Protein AF-A0A960JKB1-F1 (afdb_monomer)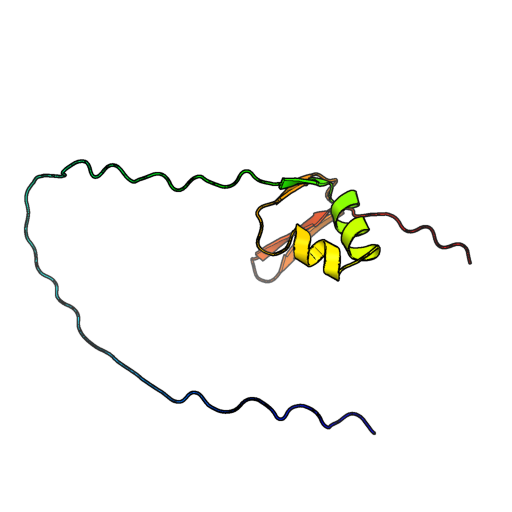

Nearest PDB structures (foldseek):
  8jbi-assembly1_A  TM=3.175E-01  e=1.300E+00  Salmonella enterica subsp. enterica serovar Typhimurium str. 14028S
  8jbi-assembly1_C-2  TM=3.406E-01  e=2.947E+00  Salmonella enterica subsp. enterica serovar Typhimurium str. 14028S

pLDDT: mean 74.9, std 25.52, range [31.89, 98.56]

Foldseek 3Di:
DPDPDDPDDDDDDDDDDDDDDDDDDDDDDDDPDPPPPPDDPDDDAAEDEQARLVVCCVVPVVVSCVVPPPGHHPYDAAWPDWDDDPNDIDTDGDYHDDDDDD

Sequence (102 aa):
MKNLLLVLSLLLFVGLACEVPKDEGTKTSETTKSESMESVPEEKPIAITATSLTKAYEENEIAADEKYKGKTLEVSGSVSNIAETLGNYTVQLKGHNIVLTV

Mean predicted aligned error: 16.8 Å

Structure (mmCIF, N/CA/C/O backbone):
data_AF-A0A960JKB1-F1
#
_entry.id   AF-A0A960JKB1-F1
#
loop_
_atom_site.group_PDB
_atom_site.id
_atom_site.type_symbol
_atom_site.label_atom_id
_atom_site.label_alt_id
_atom_site.label_comp_id
_atom_site.label_asym_id
_atom_site.label_entity_id
_atom_site.label_seq_id
_atom_site.pdbx_PDB_ins_code
_atom_site.Cartn_x
_atom_site.Cartn_y
_atom_site.Cartn_z
_atom_site.occupancy
_atom_site.B_iso_or_equiv
_atom_site.auth_seq_id
_atom_site.auth_comp_id
_atom_site.auth_asym_id
_atom_site.auth_atom_id
_atom_site.pdbx_PDB_model_num
ATOM 1 N N . MET A 1 1 ? 26.700 -7.874 22.081 1.00 53.38 1 MET A N 1
ATOM 2 C CA . MET A 1 1 ? 25.832 -8.111 23.257 1.00 53.38 1 MET A CA 1
ATOM 3 C C . MET A 1 1 ? 25.549 -6.775 23.931 1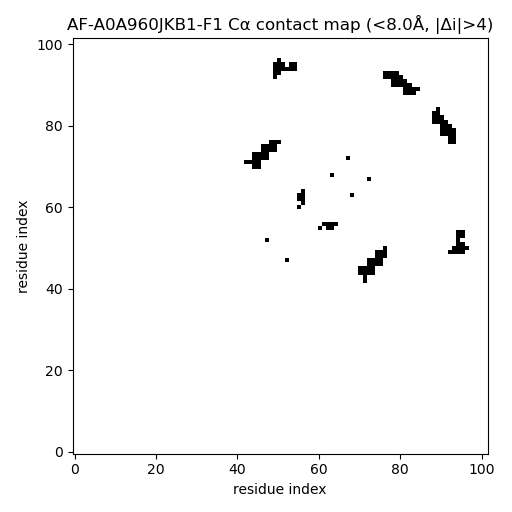.00 53.38 1 MET A C 1
ATOM 5 O O . MET A 1 1 ? 26.413 -6.343 24.673 1.00 53.38 1 MET A O 1
ATOM 9 N N . LYS A 1 2 ? 24.438 -6.089 23.628 1.00 52.25 2 LYS A N 1
ATOM 10 C CA . LYS A 1 2 ? 23.863 -4.987 24.440 1.00 52.25 2 LYS A CA 1
ATOM 11 C C . LYS A 1 2 ? 22.571 -4.490 23.766 1.00 52.25 2 LYS A C 1
ATOM 13 O O . LYS A 1 2 ? 22.552 -3.446 23.133 1.00 52.25 2 LYS A O 1
ATOM 18 N N . ASN A 1 3 ? 21.516 -5.298 23.855 1.00 48.81 3 ASN A N 1
ATOM 19 C CA . ASN A 1 3 ? 20.128 -4.927 23.532 1.00 48.81 3 ASN A CA 1
ATOM 20 C C . ASN A 1 3 ? 19.163 -6.079 23.883 1.00 48.81 3 ASN A C 1
ATOM 22 O O . ASN A 1 3 ? 18.223 -6.375 23.160 1.00 48.81 3 ASN A O 1
ATOM 26 N N . LEU A 1 4 ? 19.414 -6.736 25.024 1.00 50.19 4 LEU A N 1
ATOM 27 C CA . LEU A 1 4 ? 18.629 -7.865 25.547 1.00 50.19 4 LEU A CA 1
ATOM 28 C C . LEU A 1 4 ? 17.763 -7.469 26.759 1.00 50.19 4 LEU A C 1
ATOM 30 O O . LEU A 1 4 ? 17.526 -8.275 27.644 1.00 50.19 4 LEU A O 1
ATOM 34 N N . LEU A 1 5 ? 17.306 -6.223 26.869 1.00 46.22 5 LEU A N 1
ATOM 35 C CA . LEU A 1 5 ? 16.512 -5.836 28.036 1.00 46.22 5 LEU A CA 1
ATOM 36 C C . LEU A 1 5 ? 15.531 -4.718 27.697 1.00 46.22 5 LEU A C 1
ATOM 38 O O . LEU A 1 5 ? 15.886 -3.551 27.797 1.00 46.22 5 LEU A O 1
ATOM 42 N N . LEU A 1 6 ? 14.322 -5.093 27.271 1.00 40.62 6 LEU A N 1
ATOM 43 C CA . LEU A 1 6 ? 13.081 -4.323 27.454 1.00 40.62 6 LEU A CA 1
ATOM 44 C C . LEU A 1 6 ? 11.877 -5.149 26.960 1.00 40.62 6 LEU A C 1
ATOM 46 O O . LEU A 1 6 ? 11.165 -4.778 26.037 1.00 40.62 6 LEU A O 1
ATOM 50 N N . VAL A 1 7 ? 11.658 -6.310 27.581 1.00 46.69 7 VAL A N 1
ATOM 51 C CA . VAL A 1 7 ? 10.362 -7.007 27.531 1.00 46.69 7 VAL A CA 1
ATOM 52 C C . VAL A 1 7 ? 9.967 -7.301 28.974 1.00 46.69 7 VAL A C 1
ATOM 54 O O . VAL A 1 7 ? 10.110 -8.413 29.468 1.00 46.69 7 VAL A O 1
ATOM 57 N N . LEU A 1 8 ? 9.586 -6.250 29.702 1.00 44.59 8 LEU A N 1
ATOM 58 C CA . LEU A 1 8 ? 9.016 -6.369 31.043 1.00 44.59 8 LEU A CA 1
ATOM 59 C C . LEU A 1 8 ? 8.064 -5.200 31.318 1.00 44.59 8 LEU A C 1
ATOM 61 O O . LEU A 1 8 ? 8.404 -4.244 32.003 1.00 44.59 8 LEU A O 1
ATOM 65 N N . SER A 1 9 ? 6.884 -5.275 30.714 1.00 44.31 9 SER A N 1
ATOM 66 C CA . SER A 1 9 ? 5.634 -4.636 31.142 1.00 44.31 9 SER A CA 1
ATOM 67 C C . SER A 1 9 ? 4.591 -5.133 30.140 1.00 44.31 9 SER A C 1
ATOM 69 O O . SER A 1 9 ? 4.662 -4.799 28.966 1.00 44.31 9 SER A O 1
ATOM 71 N N . LEU A 1 10 ? 3.748 -6.101 30.473 1.00 39.16 10 LEU A N 1
ATOM 72 C CA . LEU A 1 10 ? 2.486 -5.795 31.124 1.00 39.16 10 LEU A CA 1
ATOM 73 C C . LEU A 1 10 ? 1.931 -7.079 31.759 1.00 39.16 10 LEU A C 1
ATOM 75 O O . LEU A 1 10 ? 1.800 -8.114 31.108 1.00 39.16 10 LEU A O 1
ATOM 79 N N . LEU A 1 11 ? 1.671 -6.987 33.059 1.00 43.19 11 LEU A N 1
ATOM 80 C CA . LEU A 1 11 ? 1.101 -8.015 33.918 1.00 43.19 11 LEU A CA 1
ATOM 81 C C . LEU A 1 11 ? -0.322 -8.429 33.500 1.00 43.19 11 LEU A C 1
ATOM 83 O O . LEU A 1 11 ? -1.117 -7.597 33.080 1.00 43.19 11 LEU A O 1
ATOM 87 N N . LEU A 1 12 ? -0.616 -9.706 33.773 1.00 39.28 12 LEU A N 1
ATOM 88 C CA . LEU A 1 12 ? -1.853 -10.242 34.358 1.00 39.28 12 LEU A CA 1
ATOM 89 C C . LEU A 1 12 ? -3.181 -9.554 33.989 1.00 39.28 12 LEU A C 1
ATOM 91 O O . LEU A 1 12 ? -3.564 -8.562 34.601 1.00 39.28 12 LEU A O 1
ATOM 95 N N . PHE A 1 13 ? -4.001 -10.264 33.215 1.00 51.94 13 PHE A N 1
ATOM 96 C CA . PHE A 1 13 ? -5.394 -10.471 33.612 1.00 51.94 13 PHE A CA 1
ATOM 97 C C . PHE A 1 13 ? -5.684 -11.970 33.660 1.00 51.94 13 PHE A C 1
ATOM 99 O O . PHE A 1 13 ? -5.661 -12.681 32.658 1.00 51.94 13 PHE A O 1
ATOM 106 N N . VAL A 1 14 ? -5.875 -12.440 34.889 1.00 45.22 14 VAL A N 1
ATOM 107 C CA . VAL A 1 14 ? -6.307 -13.784 35.254 1.00 45.22 14 VAL A CA 1
ATOM 108 C C . VAL A 1 14 ? -7.826 -13.853 35.113 1.00 45.22 14 VAL A C 1
ATOM 110 O O . VAL A 1 14 ? -8.524 -13.048 35.715 1.00 45.22 14 VAL A O 1
ATOM 113 N N . GLY A 1 15 ? -8.283 -14.852 34.357 1.00 38.84 15 GLY A N 1
ATOM 114 C CA . GLY A 1 15 ? -9.421 -15.719 34.671 1.00 38.84 15 GLY A CA 1
ATOM 115 C C . GLY A 1 15 ? -10.832 -15.127 34.707 1.00 38.84 15 GLY A C 1
ATOM 116 O O . GLY A 1 15 ? -11.183 -14.405 35.629 1.00 38.84 15 GLY A O 1
ATOM 117 N N . LEU A 1 16 ? -11.705 -15.650 33.842 1.00 48.03 16 LEU A N 1
ATOM 118 C CA . LEU A 1 16 ? -12.863 -16.400 34.334 1.00 48.03 16 LEU A CA 1
ATOM 119 C C . LEU A 1 16 ? -13.394 -17.340 33.245 1.00 48.03 16 LEU A C 1
ATOM 121 O O . LEU A 1 16 ? -13.810 -16.910 32.174 1.00 48.03 16 LEU A O 1
ATOM 125 N N . ALA A 1 17 ? -13.359 -18.634 33.551 1.00 45.56 17 ALA A N 1
ATOM 126 C CA . ALA A 1 17 ? -14.136 -19.653 32.873 1.00 45.56 17 ALA A CA 1
ATOM 127 C C . ALA A 1 17 ? -15.615 -19.489 33.245 1.00 45.56 17 ALA A C 1
ATOM 129 O O . ALA A 1 17 ? -15.936 -19.275 34.414 1.00 45.56 17 ALA A O 1
ATOM 130 N N . CYS A 1 18 ? -16.506 -19.651 32.271 1.00 38.09 18 CYS A N 1
ATOM 131 C CA . CYS A 1 18 ? -17.867 -20.093 32.535 1.00 38.09 18 CYS A CA 1
ATOM 132 C C . CYS A 1 18 ? -18.289 -21.022 31.396 1.00 38.09 18 CYS A C 1
ATOM 134 O O . CYS A 1 18 ? -18.195 -20.676 30.219 1.00 38.09 18 CYS A O 1
ATOM 136 N N . GLU A 1 19 ? -18.686 -22.225 31.779 1.00 38.91 19 GLU A N 1
ATOM 137 C CA . GLU A 1 19 ? -19.084 -23.348 30.941 1.00 38.91 19 GLU A CA 1
ATOM 138 C C . GLU A 1 19 ? -20.542 -23.705 31.308 1.00 38.91 19 GLU A C 1
ATOM 140 O O . GLU A 1 19 ? -20.909 -23.576 32.477 1.00 38.91 19 GLU A O 1
ATOM 145 N N . VAL A 1 20 ? -21.300 -24.246 30.329 1.00 42.72 20 VAL A N 1
ATOM 146 C CA . VAL A 1 20 ? -22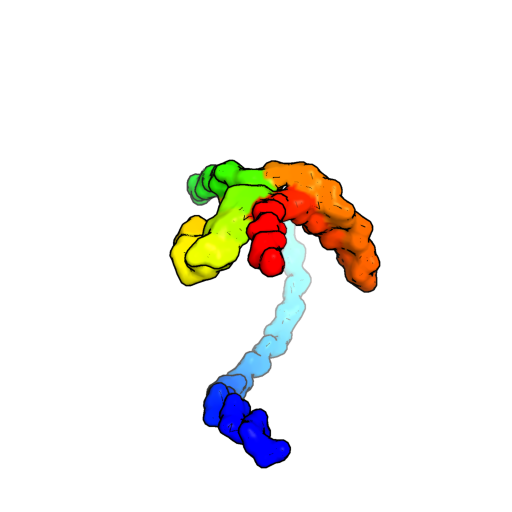.587 -25.008 30.432 1.00 42.72 20 VAL A CA 1
ATOM 147 C C . VAL A 1 20 ? -23.909 -24.180 30.459 1.00 42.72 20 VAL A C 1
ATOM 149 O O . VAL A 1 20 ? -23.890 -23.107 31.057 1.00 42.72 20 VAL A O 1
ATOM 152 N N . PRO A 1 21 ? -25.091 -24.629 29.917 1.00 44.19 21 PRO A N 1
ATOM 153 C CA . PRO A 1 21 ? -25.469 -25.826 29.119 1.00 44.19 21 PRO A CA 1
ATOM 154 C C . PRO A 1 21 ? -26.247 -25.582 27.789 1.00 44.19 21 PRO A C 1
ATOM 156 O O . PRO A 1 21 ? -26.719 -24.491 27.485 1.00 44.19 21 PRO A O 1
ATOM 159 N N . LYS A 1 22 ? -26.440 -26.693 27.051 1.00 37.53 22 LYS A N 1
ATOM 160 C CA . LYS A 1 22 ? -27.504 -26.960 26.058 1.00 37.53 22 LYS A CA 1
ATOM 161 C C . LYS A 1 22 ? -28.917 -26.814 26.654 1.00 37.53 22 LYS A C 1
ATOM 163 O O . LYS A 1 22 ? -29.152 -27.340 27.737 1.00 37.53 22 LYS A O 1
ATOM 168 N N . ASP A 1 23 ? -29.863 -26.301 25.867 1.00 34.78 23 ASP A N 1
ATOM 169 C CA . ASP A 1 23 ? -31.287 -26.653 25.968 1.00 34.78 23 ASP A CA 1
ATOM 170 C C . ASP A 1 23 ? -31.884 -26.749 24.551 1.00 34.78 23 ASP A C 1
ATOM 172 O O . ASP A 1 23 ? -31.797 -25.808 23.760 1.00 34.78 23 ASP A O 1
ATOM 176 N N . GLU A 1 24 ? -32.412 -27.927 24.210 1.00 44.06 24 GLU A N 1
ATOM 177 C CA . GLU A 1 24 ? -33.265 -28.150 23.043 1.00 44.06 24 GLU A CA 1
ATOM 178 C C . GLU A 1 24 ? -34.722 -28.033 23.499 1.00 44.06 24 GLU A C 1
ATOM 180 O O . GLU A 1 24 ? -35.171 -28.793 24.355 1.00 44.06 24 GLU A O 1
ATOM 185 N N . GLY A 1 25 ? -35.475 -27.110 22.897 1.00 35.34 25 GLY A N 1
ATOM 186 C CA . GLY A 1 25 ? -36.863 -26.843 23.260 1.00 35.34 25 GLY A CA 1
ATOM 187 C C . GLY A 1 25 ? -37.678 -26.305 22.088 1.00 35.34 25 GLY A C 1
ATOM 188 O O . G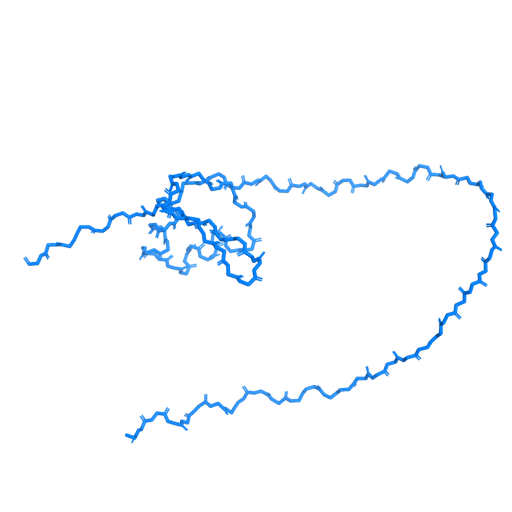LY A 1 25 ? -37.798 -25.104 21.881 1.00 35.34 25 GLY A O 1
ATOM 189 N N . THR A 1 26 ? -38.256 -27.228 21.326 1.00 33.19 26 THR A N 1
ATOM 190 C CA . THR A 1 26 ? -39.322 -27.053 20.329 1.00 33.19 26 THR A CA 1
ATOM 191 C C . THR A 1 26 ? -40.445 -26.100 20.772 1.00 33.19 26 THR A C 1
ATOM 193 O O . THR A 1 26 ? -41.078 -26.368 21.793 1.00 33.19 26 THR A O 1
ATOM 196 N N . LYS A 1 27 ? -40.821 -25.111 19.938 1.00 36.56 27 LYS A N 1
ATOM 197 C CA . LYS A 1 27 ? -42.234 -24.855 19.560 1.00 36.56 27 LYS A CA 1
ATOM 198 C C . LYS A 1 27 ? -42.436 -23.794 18.464 1.00 36.56 27 LYS A C 1
ATOM 200 O O . LYS A 1 27 ? -41.967 -22.668 18.538 1.00 36.56 27 LYS A O 1
ATOM 205 N N . THR A 1 28 ? -43.222 -24.232 17.489 1.00 31.89 28 THR A N 1
ATOM 206 C CA . THR A 1 28 ? -43.949 -23.567 16.404 1.00 31.89 28 THR A CA 1
ATOM 207 C C . THR A 1 28 ? -44.701 -22.270 16.750 1.00 31.89 28 THR A C 1
ATOM 209 O O . THR A 1 28 ? -45.241 -22.129 17.844 1.00 31.89 28 THR A O 1
ATOM 212 N N . SER A 1 29 ? -44.871 -21.469 15.687 1.00 35.00 29 SER A N 1
ATOM 213 C CA . SER A 1 29 ? -45.937 -20.498 15.364 1.00 35.00 29 SER A CA 1
ATOM 214 C C . SER A 1 29 ? -45.701 -19.006 15.615 1.00 35.00 29 SER A C 1
ATOM 216 O O . SER A 1 29 ? -45.819 -18.503 16.723 1.00 35.00 29 SER A O 1
ATOM 218 N N . GLU A 1 30 ? -45.513 -18.327 14.478 1.00 42.66 30 GLU A N 1
ATOM 219 C CA . GLU A 1 30 ? -46.261 -17.141 14.039 1.00 42.66 30 GLU A CA 1
ATOM 220 C C . GLU A 1 30 ? -46.186 -15.869 14.890 1.00 42.66 30 GLU A C 1
ATOM 222 O O . GLU A 1 30 ? -46.916 -15.676 15.856 1.00 42.66 30 GLU A O 1
ATOM 227 N N . THR A 1 31 ? -45.408 -14.906 14.394 1.00 35.34 31 THR A N 1
ATOM 228 C CA . THR A 1 31 ? -45.882 -13.601 13.884 1.00 35.34 31 THR A CA 1
ATOM 229 C C . THR A 1 31 ? -44.647 -12.717 13.776 1.00 35.34 31 THR A C 1
ATOM 231 O O . THR A 1 31 ? -44.246 -12.057 14.733 1.00 35.34 31 THR A O 1
ATOM 234 N N . THR A 1 32 ? -43.996 -12.732 12.611 1.00 32.91 32 THR A N 1
ATOM 235 C CA . THR A 1 32 ? -42.839 -11.871 12.350 1.00 32.91 32 THR A CA 1
ATOM 236 C C . THR A 1 32 ? -43.337 -10.451 12.127 1.00 32.91 32 THR A C 1
ATOM 238 O O . THR A 1 32 ? -43.625 -10.012 11.016 1.00 32.91 32 THR A O 1
ATOM 241 N N . LYS A 1 33 ? -43.473 -9.742 13.246 1.00 46.12 33 LYS A N 1
ATOM 242 C CA . LYS A 1 33 ? -43.465 -8.290 13.328 1.00 46.12 33 LYS A CA 1
ATOM 243 C C . LYS A 1 33 ? -42.235 -7.811 12.556 1.00 46.12 33 LYS A C 1
ATOM 245 O O . LYS A 1 33 ? -41.111 -8.127 12.925 1.00 46.12 33 LYS A O 1
ATOM 250 N N . SER A 1 34 ? -42.486 -7.124 11.446 1.00 50.19 34 SER A N 1
ATOM 251 C CA . SER A 1 34 ? -41.480 -6.461 10.622 1.00 50.19 34 SER A CA 1
ATOM 252 C C . SER A 1 34 ? -40.775 -5.403 11.467 1.00 50.19 34 SER A C 1
ATOM 254 O O . SER A 1 34 ? -41.211 -4.255 11.541 1.00 50.19 34 SER A O 1
ATOM 256 N N . GLU A 1 35 ? -39.712 -5.812 12.148 1.00 50.84 35 GLU A N 1
ATOM 257 C CA . GLU A 1 35 ? -38.744 -4.921 12.764 1.00 50.84 35 GLU A CA 1
ATOM 258 C C . GLU A 1 35 ? -37.949 -4.290 11.621 1.00 50.84 35 GLU A C 1
ATOM 260 O O . GLU A 1 35 ? -37.135 -4.928 10.956 1.00 50.84 35 GLU A O 1
ATOM 265 N N . SER A 1 36 ? -38.292 -3.039 11.326 1.00 52.25 36 SER A N 1
ATOM 266 C CA . SER A 1 36 ? -37.508 -2.159 10.473 1.00 52.25 36 SER A CA 1
ATOM 267 C C . SER A 1 36 ? -36.116 -2.053 11.089 1.00 52.25 36 SER A C 1
ATOM 269 O O . SER A 1 36 ? -35.928 -1.293 12.035 1.00 52.25 36 SER A O 1
ATOM 271 N N . MET A 1 37 ? -35.162 -2.834 10.575 1.00 51.72 37 MET A N 1
ATOM 272 C CA . MET A 1 37 ? -33.743 -2.617 10.831 1.00 51.72 37 MET A CA 1
ATOM 273 C C . MET A 1 37 ? -33.428 -1.182 10.425 1.00 51.72 37 MET A C 1
ATOM 275 O O . MET A 1 37 ? -33.458 -0.826 9.248 1.00 51.72 37 MET A O 1
ATOM 279 N N . GLU A 1 38 ? -33.179 -0.353 11.429 1.00 61.62 38 GLU A N 1
ATOM 280 C CA . GLU A 1 38 ? -32.570 0.953 11.277 1.00 61.62 38 GLU A CA 1
ATOM 281 C C . GLU A 1 38 ? -31.218 0.733 10.593 1.00 61.62 38 GLU A C 1
ATOM 283 O O . GLU A 1 38 ? -30.277 0.197 11.179 1.00 61.62 38 GLU A O 1
ATOM 288 N N . SER A 1 39 ? -31.164 1.031 9.294 1.00 62.53 39 SER A N 1
ATOM 289 C CA . SER A 1 39 ? -29.956 0.894 8.496 1.00 62.53 39 SER A CA 1
ATOM 290 C C . SER A 1 39 ? -28.930 1.883 9.034 1.00 62.53 39 SER A C 1
ATOM 292 O O . SER A 1 39 ? -29.050 3.090 8.800 1.00 62.53 39 SE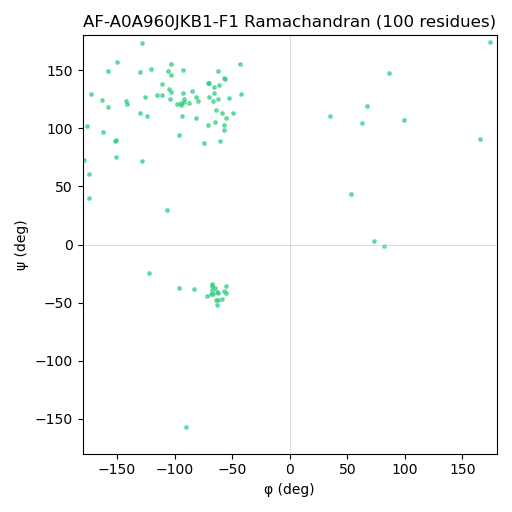R A O 1
ATOM 294 N N . VAL A 1 40 ? -27.932 1.380 9.760 1.00 69.12 40 VAL A N 1
ATOM 295 C CA . VAL A 1 40 ? -26.723 2.146 10.064 1.00 69.12 40 VAL A CA 1
ATOM 296 C C . VAL A 1 40 ? -26.183 2.664 8.727 1.00 69.12 40 VAL A C 1
ATOM 298 O O . VAL A 1 40 ? -26.031 1.862 7.803 1.00 69.12 40 VAL A O 1
ATOM 301 N N . PRO A 1 41 ? -25.941 3.978 8.572 1.00 70.62 41 PRO A N 1
ATOM 302 C CA . PRO A 1 41 ? -25.381 4.508 7.339 1.00 70.62 41 PRO A CA 1
ATOM 303 C C . PRO A 1 41 ? -24.033 3.834 7.077 1.00 70.62 41 PRO A C 1
ATOM 305 O O . PRO A 1 41 ? -23.088 4.032 7.838 1.00 70.62 41 PRO A O 1
ATOM 308 N N . GLU A 1 42 ? -23.942 3.025 6.022 1.00 75.00 42 GLU A N 1
ATOM 309 C CA . GLU A 1 42 ? -22.655 2.504 5.572 1.00 75.00 42 GLU A CA 1
ATOM 310 C C . GLU A 1 42 ? -21.800 3.687 5.105 1.00 75.00 42 GLU A C 1
ATOM 312 O O . GLU A 1 42 ? -22.157 4.415 4.170 1.00 75.00 42 GLU A O 1
ATOM 317 N N . GLU A 1 43 ? -20.685 3.925 5.798 1.00 81.75 43 GLU A N 1
ATOM 318 C CA . GLU A 1 43 ? -19.722 4.946 5.405 1.00 81.75 43 GLU A CA 1
ATOM 319 C C . GLU A 1 43 ? -19.161 4.586 4.025 1.00 81.75 43 GLU A C 1
ATOM 321 O O . GLU A 1 43 ? -18.678 3.474 3.796 1.00 81.75 43 GLU A O 1
ATOM 326 N N . LYS A 1 44 ? -19.259 5.525 3.077 1.00 92.12 44 LYS A N 1
ATOM 327 C CA . LYS A 1 44 ? -18.800 5.293 1.706 1.00 92.12 44 LYS A CA 1
ATOM 328 C C . LYS A 1 44 ? -17.292 5.004 1.695 1.00 92.12 44 LYS A C 1
ATOM 330 O O . LYS A 1 44 ? -16.549 5.742 2.347 1.00 92.12 44 LYS A O 1
ATOM 335 N N . PRO A 1 45 ? -16.822 4.017 0.908 1.00 95.56 45 PRO A N 1
ATOM 336 C CA . PRO A 1 45 ? -15.398 3.755 0.757 1.00 95.56 45 PRO A CA 1
ATOM 337 C C . PRO A 1 45 ? -14.628 4.988 0.277 1.00 95.56 45 PRO A C 1
ATOM 339 O O . PRO A 1 45 ? -15.091 5.743 -0.583 1.00 95.56 45 PRO A O 1
ATOM 342 N N . ILE A 1 46 ? -13.416 5.168 0.797 1.00 97.38 46 ILE A N 1
ATOM 343 C CA . ILE A 1 46 ? -12.496 6.197 0.312 1.00 97.38 46 ILE A CA 1
ATOM 344 C C . ILE A 1 46 ? -11.801 5.655 -0.937 1.00 97.38 46 ILE A C 1
ATOM 346 O O . ILE A 1 46 ? -10.952 4.766 -0.845 1.00 97.38 46 ILE A O 1
ATOM 350 N N . ALA A 1 47 ? -12.137 6.199 -2.104 1.00 98.06 47 ALA A N 1
ATOM 351 C CA . ALA A 1 47 ? -11.459 5.859 -3.351 1.00 98.06 47 ALA A CA 1
ATOM 352 C C . ALA A 1 47 ? -10.024 6.413 -3.371 1.00 98.06 47 ALA A C 1
ATOM 354 O O . ALA A 1 47 ? -9.799 7.610 -3.161 1.00 98.06 47 ALA A O 1
ATOM 355 N N . ILE A 1 48 ? -9.042 5.549 -3.635 1.00 98.44 48 ILE A N 1
ATOM 356 C CA . ILE A 1 48 ? -7.621 5.912 -3.704 1.00 98.44 48 ILE A CA 1
ATOM 357 C C . ILE A 1 48 ? -6.868 4.998 -4.680 1.00 98.44 48 ILE A C 1
ATOM 359 O O . ILE A 1 48 ? -7.288 3.881 -4.970 1.00 98.44 48 ILE A O 1
ATOM 363 N N . THR A 1 49 ? -5.737 5.459 -5.215 1.00 98.44 49 THR A N 1
ATOM 364 C CA . THR A 1 49 ? -4.841 4.594 -6.001 1.00 98.44 49 THR A CA 1
ATOM 365 C C . THR A 1 49 ? -3.770 3.971 -5.107 1.00 98.44 49 THR A C 1
ATOM 367 O O . THR A 1 49 ? -3.329 4.598 -4.142 1.00 98.44 49 THR A O 1
ATOM 370 N N . ALA A 1 50 ? -3.288 2.776 -5.451 1.00 98.25 50 ALA A N 1
ATOM 371 C CA . ALA A 1 50 ? -2.180 2.124 -4.751 1.00 98.25 50 ALA A CA 1
ATOM 372 C C . ALA A 1 50 ? -0.936 3.029 -4.696 1.00 98.25 50 ALA A C 1
ATOM 374 O O . ALA A 1 50 ? -0.335 3.181 -3.639 1.00 98.25 50 ALA A O 1
ATOM 375 N N . THR A 1 51 ? -0.612 3.713 -5.799 1.00 97.81 51 THR A N 1
ATOM 376 C CA . THR A 1 51 ? 0.483 4.691 -5.876 1.00 97.81 51 THR A CA 1
ATOM 377 C C . THR A 1 51 ? 0.308 5.847 -4.889 1.00 97.81 51 THR A C 1
ATOM 379 O O . THR A 1 51 ? 1.257 6.197 -4.191 1.00 97.81 51 THR A O 1
ATOM 382 N N . SER A 1 52 ? -0.886 6.444 -4.804 1.00 98.06 52 SER A N 1
ATOM 383 C CA . SER A 1 52 ? -1.160 7.535 -3.857 1.00 98.06 52 SER A CA 1
ATOM 384 C C . SE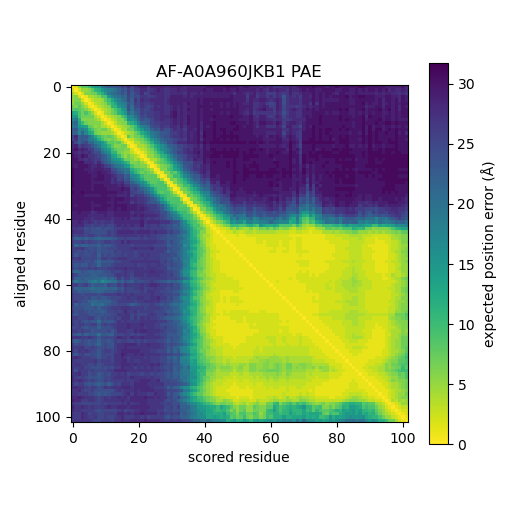R A 1 52 ? -1.132 7.058 -2.408 1.00 98.06 52 SER A C 1
ATOM 386 O O . SER A 1 52 ? -0.622 7.775 -1.550 1.00 98.06 52 SER A O 1
ATOM 388 N N . LEU A 1 53 ? -1.657 5.859 -2.137 1.00 98.25 53 LEU A N 1
ATOM 389 C CA . LEU A 1 53 ? -1.664 5.274 -0.801 1.00 98.25 53 LEU A CA 1
ATOM 390 C C . LEU A 1 53 ? -0.235 5.023 -0.309 1.00 98.25 53 LEU A C 1
ATOM 392 O O . LEU A 1 53 ? 0.136 5.519 0.750 1.00 98.25 53 LEU A O 1
ATOM 396 N N . THR A 1 54 ? 0.597 4.342 -1.101 1.00 97.75 54 THR A N 1
ATOM 397 C CA . THR A 1 54 ? 1.993 4.079 -0.718 1.00 97.75 54 THR A CA 1
ATOM 398 C C . THR A 1 54 ? 2.810 5.362 -0.607 1.00 97.75 54 THR A C 1
ATOM 400 O O . THR A 1 54 ? 3.612 5.476 0.309 1.00 97.75 54 THR A O 1
ATOM 403 N N . LYS A 1 55 ? 2.574 6.351 -1.486 1.00 97.44 55 LYS A N 1
ATOM 404 C CA . LYS A 1 55 ? 3.249 7.654 -1.406 1.00 97.44 55 LYS A CA 1
ATOM 405 C C . LYS A 1 55 ? 2.901 8.390 -0.110 1.00 97.44 55 LYS A C 1
ATOM 407 O O . LYS A 1 55 ? 3.784 8.960 0.510 1.00 97.44 55 LYS A O 1
ATOM 412 N N . ALA A 1 56 ? 1.639 8.354 0.325 1.00 98.00 56 ALA A N 1
ATOM 413 C CA . ALA A 1 56 ? 1.238 8.979 1.585 1.00 98.00 56 ALA A CA 1
ATOM 414 C C . ALA A 1 56 ? 1.942 8.338 2.793 1.00 98.00 56 ALA A C 1
ATOM 416 O O . ALA A 1 56 ? 2.397 9.057 3.678 1.00 98.00 56 ALA A O 1
ATOM 417 N N . TYR A 1 57 ? 2.064 7.006 2.802 1.00 97.25 57 TYR A N 1
ATOM 418 C CA . TYR A 1 57 ? 2.796 6.276 3.841 1.00 97.25 57 TYR A CA 1
ATOM 419 C C . TYR A 1 57 ? 4.305 6.547 3.811 1.00 97.25 57 TYR A C 1
ATOM 421 O O . TYR A 1 57 ? 4.927 6.634 4.864 1.00 97.25 57 TYR A O 1
ATOM 429 N N . GLU A 1 58 ? 4.884 6.719 2.624 1.00 95.88 58 GLU A N 1
ATOM 430 C CA . GLU A 1 58 ? 6.289 7.098 2.463 1.00 95.88 58 GLU A CA 1
ATOM 431 C C . GLU A 1 58 ? 6.565 8.533 2.939 1.00 95.88 58 GLU A C 1
ATOM 433 O O . GLU A 1 58 ? 7.564 8.782 3.608 1.00 95.88 58 GLU A O 1
ATOM 438 N N . GLU A 1 59 ? 5.676 9.480 2.620 1.00 96.81 59 GLU A N 1
ATOM 439 C CA . GLU A 1 59 ? 5.832 10.890 2.995 1.00 96.81 59 GLU A CA 1
ATOM 440 C C . GLU A 1 59 ? 5.622 11.126 4.494 1.00 96.81 59 GLU A C 1
ATOM 442 O O . GLU A 1 59 ? 6.367 11.894 5.106 1.00 96.81 59 GLU A O 1
ATOM 447 N N . ASN A 1 60 ? 4.584 10.517 5.079 1.00 97.75 60 ASN A N 1
ATOM 448 C CA . ASN A 1 60 ? 4.276 10.627 6.502 1.00 97.75 60 ASN A CA 1
ATOM 449 C C . ASN A 1 60 ? 3.329 9.504 6.959 1.00 97.75 60 ASN A C 1
ATOM 451 O O . ASN A 1 60 ? 2.105 9.625 6.867 1.00 97.75 60 ASN A O 1
ATOM 455 N N . GLU A 1 61 ? 3.900 8.441 7.524 1.00 98.06 61 GLU A N 1
ATOM 456 C CA . GLU A 1 61 ? 3.154 7.294 8.055 1.00 98.06 61 GLU A CA 1
ATOM 457 C C . GLU A 1 61 ? 2.119 7.685 9.123 1.00 98.06 61 GLU A C 1
ATOM 459 O O . GLU A 1 61 ? 1.001 7.181 9.090 1.00 98.06 61 GLU A O 1
ATOM 464 N N . ILE A 1 62 ? 2.440 8.617 10.031 1.00 98.56 62 ILE A N 1
ATOM 465 C CA . ILE A 1 62 ? 1.534 9.022 11.122 1.00 98.56 62 ILE A CA 1
ATOM 466 C C . ILE A 1 62 ? 0.276 9.682 10.547 1.00 98.56 62 ILE A C 1
ATOM 468 O O . ILE A 1 62 ? -0.843 9.302 10.890 1.00 98.56 62 ILE A O 1
ATOM 472 N N . ALA A 1 63 ? 0.452 10.627 9.621 1.00 98.44 63 ALA A N 1
ATOM 473 C CA . ALA A 1 63 ? -0.668 11.300 8.966 1.00 98.44 63 ALA A CA 1
ATOM 474 C C . ALA A 1 63 ? -1.468 10.345 8.060 1.00 98.44 63 ALA A C 1
ATOM 476 O O . ALA A 1 63 ? -2.687 10.480 7.931 1.00 98.44 63 ALA A O 1
ATOM 477 N N . ALA A 1 64 ? -0.803 9.376 7.422 1.00 98.44 64 ALA A N 1
ATOM 478 C CA . ALA A 1 64 ? -1.473 8.350 6.631 1.00 98.44 64 ALA A CA 1
ATOM 479 C C . ALA A 1 64 ? -2.328 7.427 7.515 1.00 98.44 64 ALA A C 1
ATOM 481 O O . ALA A 1 64 ? -3.479 7.156 7.165 1.00 98.44 64 ALA A O 1
ATOM 482 N N . ASP A 1 65 ? -1.821 7.018 8.679 1.00 98.56 65 ASP A N 1
ATOM 483 C CA . ASP A 1 65 ? -2.562 6.210 9.648 1.00 98.56 65 ASP A CA 1
ATOM 484 C C . ASP A 1 65 ? -3.792 6.954 10.179 1.00 98.56 65 ASP A C 1
ATOM 486 O O . ASP A 1 65 ? -4.895 6.408 10.135 1.00 98.56 65 ASP A O 1
ATOM 490 N N . GLU A 1 66 ? -3.648 8.219 10.586 1.00 98.31 66 GLU A N 1
ATOM 491 C CA . GLU A 1 66 ? -4.786 9.067 10.982 1.00 98.31 66 GLU A CA 1
ATOM 492 C C . GLU A 1 66 ? -5.849 9.160 9.874 1.00 98.31 66 GLU A C 1
ATOM 494 O O . GLU A 1 66 ? -7.059 9.213 10.131 1.00 98.31 66 GLU A O 1
ATOM 499 N N . LYS A 1 67 ? -5.407 9.170 8.612 1.00 97.69 67 LYS A N 1
ATOM 500 C CA . LYS A 1 67 ? -6.296 9.342 7.467 1.00 97.69 67 LYS A CA 1
ATOM 501 C C . LYS A 1 67 ? -6.977 8.053 7.018 1.00 97.69 67 LYS A C 1
ATOM 503 O O . LYS A 1 67 ? -8.146 8.138 6.630 1.00 97.69 67 LYS A O 1
ATOM 508 N N . TYR A 1 68 ? -6.302 6.906 7.044 1.00 97.94 68 TYR A N 1
ATOM 509 C CA . TYR A 1 68 ? -6.757 5.692 6.351 1.00 97.94 68 TYR A CA 1
ATOM 510 C C . TYR A 1 68 ? -6.951 4.468 7.252 1.00 97.94 68 TYR A C 1
ATOM 512 O O . TYR A 1 68 ? -7.729 3.580 6.900 1.00 97.94 68 TYR A O 1
ATOM 520 N N . LYS A 1 69 ? -6.278 4.390 8.403 1.00 97.31 69 LYS A N 1
ATOM 521 C CA . LYS A 1 69 ? -6.333 3.203 9.262 1.00 97.31 69 LYS A CA 1
ATOM 522 C C . LYS A 1 69 ? -7.732 2.997 9.830 1.00 97.31 69 LYS A C 1
ATOM 524 O O . LYS A 1 69 ? -8.375 3.933 10.297 1.00 97.31 69 LYS A O 1
ATOM 529 N N . GLY A 1 70 ? -8.197 1.751 9.790 1.00 96.00 70 GLY A N 1
ATOM 530 C CA . GLY A 1 70 ? -9.528 1.374 10.269 1.00 96.00 70 GLY A CA 1
ATOM 531 C C . GLY A 1 70 ? -10.687 1.811 9.365 1.00 96.00 70 GLY A C 1
ATOM 532 O O . GLY A 1 70 ? -11.832 1.564 9.729 1.00 96.00 70 GLY A O 1
ATOM 533 N N . LYS A 1 71 ? -10.418 2.427 8.204 1.00 96.25 71 LYS A N 1
ATOM 534 C CA . LYS A 1 71 ? -11.443 2.843 7.234 1.00 96.25 71 LYS A CA 1
ATOM 535 C C . LYS A 1 71 ? -11.505 1.891 6.046 1.00 96.25 71 LYS A C 1
ATOM 537 O O . LYS A 1 71 ? -10.513 1.257 5.687 1.00 96.25 71 LYS A O 1
ATOM 542 N N . THR A 1 72 ? -12.659 1.848 5.388 1.00 96.50 72 THR A N 1
ATOM 543 C CA . THR A 1 72 ? -12.831 1.111 4.132 1.00 96.50 72 THR A CA 1
ATOM 544 C C . THR A 1 72 ? -12.277 1.927 2.970 1.00 96.50 72 THR A C 1
ATOM 546 O O . THR A 1 72 ? -12.703 3.059 2.729 1.00 96.50 72 THR A O 1
ATOM 549 N N . LEU A 1 73 ? -11.334 1.347 2.229 1.00 97.44 73 LEU A N 1
ATOM 550 C CA . LEU A 1 73 ? -10.739 1.961 1.045 1.00 97.44 73 LEU A CA 1
ATOM 551 C C . LEU A 1 73 ? -11.165 1.203 -0.213 1.00 97.44 73 LEU A C 1
ATOM 553 O O . LEU A 1 73 ? -11.122 -0.026 -0.248 1.00 97.44 73 LEU A O 1
ATOM 557 N N . GLU A 1 74 ? -11.494 1.936 -1.270 1.00 97.94 74 GLU A N 1
ATOM 558 C CA . GLU A 1 74 ? -11.590 1.395 -2.625 1.00 97.94 74 GLU A CA 1
ATOM 559 C C . GLU A 1 74 ? -10.255 1.667 -3.329 1.00 97.94 74 GLU A C 1
ATOM 561 O O . GLU A 1 74 ? -10.005 2.766 -3.831 1.00 97.94 74 GLU A O 1
ATOM 566 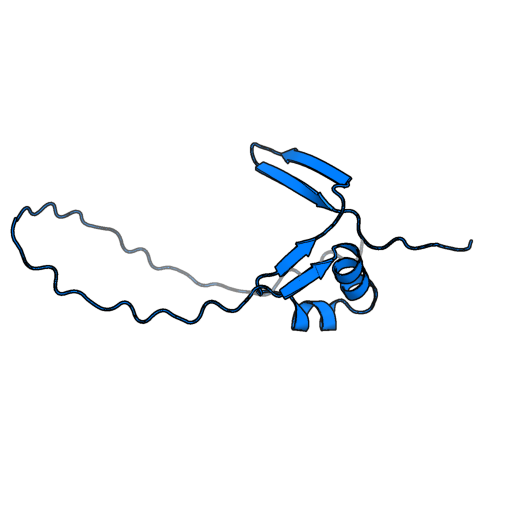N N . VAL A 1 75 ? -9.349 0.683 -3.294 1.00 98.12 75 VAL A N 1
ATOM 567 C CA . VAL A 1 75 ? -7.985 0.838 -3.817 1.00 98.12 75 VAL A CA 1
ATOM 568 C C . VAL A 1 75 ? -7.898 0.345 -5.258 1.00 98.12 75 VAL A C 1
ATOM 570 O O . VAL A 1 75 ? -8.099 -0.834 -5.540 1.00 98.12 75 VAL A O 1
ATOM 573 N N . SER A 1 76 ? -7.524 1.239 -6.169 1.00 98.38 76 SER A N 1
ATOM 574 C CA . SER A 1 76 ? -7.283 0.927 -7.583 1.00 98.38 76 SER A CA 1
ATOM 575 C C . SER A 1 76 ? -5.785 0.855 -7.901 1.00 98.38 76 SER A C 1
ATOM 577 O O . SER A 1 76 ? -4.974 1.595 -7.343 1.00 98.38 76 SER A O 1
ATOM 579 N N . GLY A 1 77 ? -5.378 -0.029 -8.812 1.00 97.38 77 GLY A N 1
ATOM 580 C CA . GLY A 1 77 ? -3.976 -0.139 -9.211 1.00 97.38 77 GLY A CA 1
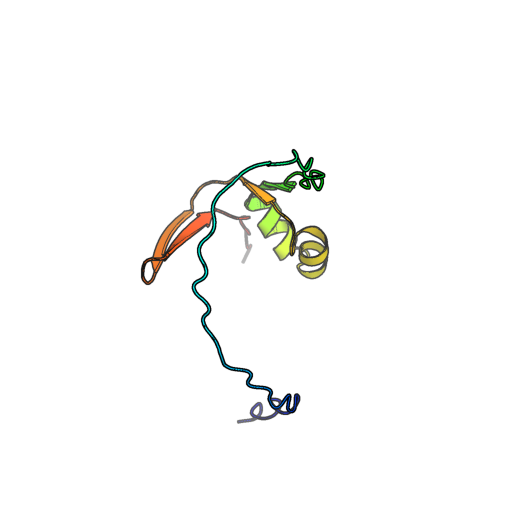ATOM 581 C C . GLY A 1 77 ? -3.697 -1.303 -10.153 1.00 97.38 77 GLY A C 1
ATOM 582 O O . GLY A 1 77 ? -4.565 -2.124 -10.437 1.00 97.38 77 GLY A O 1
ATOM 583 N N . SER A 1 78 ? -2.461 -1.376 -10.643 1.00 97.81 78 SER A N 1
ATOM 584 C CA . SER A 1 78 ? -1.987 -2.532 -11.410 1.00 97.81 78 SER A CA 1
ATOM 585 C C . SER A 1 78 ? -1.496 -3.623 -10.467 1.00 97.81 78 SER A C 1
ATOM 587 O O . SER A 1 78 ? -0.689 -3.342 -9.582 1.00 97.81 78 SER A O 1
ATOM 589 N N . VAL A 1 79 ? -1.917 -4.866 -10.686 1.00 98.06 79 VAL A N 1
ATOM 590 C CA . VAL A 1 79 ? -1.410 -6.021 -9.933 1.00 98.0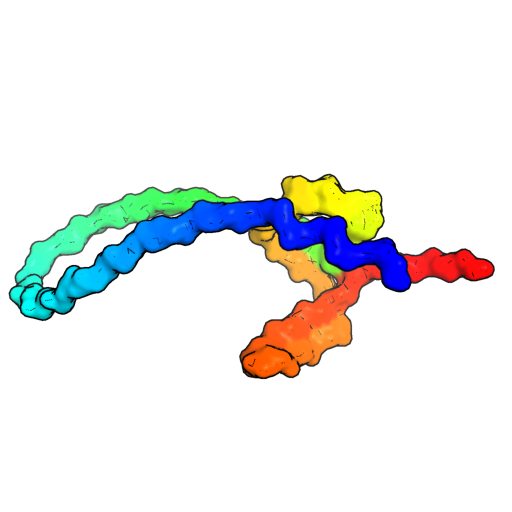6 79 VAL A CA 1
ATOM 591 C C . VAL A 1 79 ? 0.075 -6.233 -10.246 1.00 98.06 79 VAL A C 1
ATOM 593 O O . VAL A 1 79 ? 0.483 -6.236 -11.410 1.00 98.06 79 VAL A O 1
ATOM 596 N N . SER A 1 80 ? 0.896 -6.376 -9.206 1.00 97.25 80 SER A N 1
ATOM 597 C CA . SER A 1 80 ? 2.314 -6.738 -9.313 1.00 97.25 80 SER A CA 1
ATOM 598 C C . SER A 1 80 ? 2.531 -8.235 -9.115 1.00 97.25 80 SER A C 1
ATOM 600 O O . SER A 1 80 ? 3.366 -8.828 -9.795 1.00 97.25 80 SER A O 1
ATOM 602 N N . ASN A 1 81 ? 1.780 -8.849 -8.201 1.00 97.88 81 ASN A N 1
ATOM 603 C CA . ASN A 1 81 ? 1.907 -10.257 -7.868 1.00 97.88 81 ASN A CA 1
ATOM 604 C C . ASN A 1 81 ? 0.615 -10.781 -7.228 1.00 97.88 81 ASN A C 1
ATOM 606 O O . ASN A 1 81 ? -0.097 -10.043 -6.549 1.00 97.88 81 ASN A O 1
ATOM 610 N N . ILE A 1 82 ? 0.336 -12.063 -7.439 1.00 98.06 82 ILE A N 1
ATOM 611 C CA . ILE A 1 82 ? -0.675 -12.818 -6.701 1.00 98.06 82 ILE A CA 1
ATOM 612 C C . ILE A 1 82 ? 0.049 -14.036 -6.139 1.00 98.06 82 ILE A C 1
ATOM 614 O O . ILE A 1 82 ? 0.724 -14.742 -6.892 1.00 98.06 82 ILE A O 1
ATOM 618 N N . ALA A 1 83 ? -0.064 -14.257 -4.835 1.00 97.25 83 ALA A N 1
ATOM 619 C CA . ALA A 1 83 ? 0.592 -15.357 -4.141 1.00 97.25 83 ALA A CA 1
ATOM 620 C C . ALA A 1 83 ? -0.411 -16.121 -3.284 1.00 97.25 83 ALA A C 1
ATOM 622 O O . ALA A 1 83 ? -1.341 -15.532 -2.739 1.00 97.25 83 ALA A O 1
ATOM 623 N N . GLU A 1 84 ? -0.185 -17.422 -3.137 1.00 98.06 84 GLU A N 1
ATOM 624 C CA . GLU A 1 84 ? -0.892 -18.259 -2.176 1.00 98.06 84 GLU A CA 1
ATOM 625 C C . GLU A 1 84 ? 0.081 -18.685 -1.074 1.00 98.06 84 GLU A C 1
ATOM 627 O O . GLU A 1 84 ? 1.157 -19.216 -1.358 1.00 98.06 84 GLU A O 1
ATOM 632 N N . THR A 1 85 ? -0.308 -18.478 0.181 1.00 96.75 85 THR A N 1
ATOM 633 C CA . THR A 1 85 ? 0.447 -18.924 1.353 1.00 96.75 85 THR A CA 1
ATOM 634 C C . THR A 1 85 ? -0.493 -19.668 2.292 1.00 96.75 85 THR A C 1
ATOM 636 O O . THR A 1 85 ? -1.395 -19.074 2.883 1.00 96.75 85 THR A O 1
ATOM 639 N N . LEU A 1 86 ? -0.275 -20.980 2.442 1.00 96.81 86 LEU A N 1
ATOM 640 C CA . LEU A 1 86 ? -1.067 -21.855 3.320 1.00 96.81 86 LEU A CA 1
ATOM 641 C C . LEU A 1 86 ? -2.586 -21.763 3.051 1.00 96.81 86 LEU A C 1
ATOM 643 O O . LEU A 1 86 ? -3.374 -21.659 3.988 1.00 96.81 86 LEU A O 1
ATOM 647 N N . GLY A 1 87 ? -2.993 -21.746 1.777 1.00 96.81 87 GLY A N 1
ATOM 648 C CA . GLY A 1 87 ? -4.400 -21.634 1.373 1.00 96.81 87 GLY A CA 1
ATOM 649 C C . GLY A 1 87 ? -4.969 -20.211 1.355 1.00 96.81 87 GLY A C 1
ATOM 650 O O . GLY A 1 87 ? -6.131 -20.035 0.995 1.00 96.81 87 GLY A O 1
ATOM 651 N N . ASN A 1 88 ? -4.182 -19.192 1.718 1.00 97.00 88 ASN A N 1
ATOM 652 C CA . ASN A 1 88 ? -4.608 -17.792 1.679 1.00 97.00 88 ASN A CA 1
ATOM 653 C C . ASN A 1 88 ? -4.014 -17.082 0.468 1.00 97.00 88 ASN A C 1
ATOM 655 O O . ASN A 1 88 ? -2.803 -17.133 0.254 1.00 97.00 88 ASN A O 1
ATOM 659 N N . TYR A 1 89 ? -4.858 -16.375 -0.279 1.00 96.94 89 TYR A N 1
ATOM 660 C CA . TYR A 1 89 ? -4.434 -15.588 -1.430 1.00 96.94 89 TYR A CA 1
ATOM 661 C C . TYR A 1 89 ? -4.132 -14.145 -1.026 1.00 96.94 89 TYR A C 1
ATOM 663 O O . TYR A 1 89 ? -4.962 -13.471 -0.418 1.00 96.94 89 TYR A O 1
ATOM 671 N N . THR A 1 90 ? -2.967 -13.656 -1.438 1.00 97.19 90 THR A N 1
ATOM 672 C CA . THR A 1 90 ? -2.550 -12.260 -1.299 1.00 97.19 90 THR A CA 1
ATOM 673 C C . THR A 1 90 ? -2.393 -11.648 -2.684 1.00 97.19 90 THR A C 1
ATOM 675 O O . THR A 1 90 ? -1.673 -12.182 -3.528 1.00 97.19 90 THR A O 1
ATOM 678 N N . VAL A 1 91 ? -3.026 -10.495 -2.907 1.00 97.44 91 VAL A N 1
ATOM 679 C CA . VAL A 1 91 ? -2.840 -9.674 -4.110 1.00 97.44 91 VAL A CA 1
ATOM 680 C C . VAL A 1 91 ? -1.974 -8.475 -3.751 1.00 97.44 91 VAL A C 1
ATOM 682 O O . VAL A 1 91 ? -2.294 -7.718 -2.838 1.00 97.44 91 VAL A O 1
ATOM 685 N N . GLN A 1 92 ? -0.879 -8.291 -4.479 1.00 97.31 92 GLN A N 1
ATOM 686 C CA . GLN A 1 92 ? 0.015 -7.146 -4.342 1.00 97.31 92 GLN A CA 1
ATOM 687 C C . GLN A 1 92 ? -0.219 -6.185 -5.511 1.00 97.31 92 GLN A C 1
ATOM 689 O O . GLN A 1 92 ? -0.296 -6.608 -6.668 1.00 97.31 92 GLN A O 1
ATOM 694 N N . LEU A 1 93 ? -0.330 -4.889 -5.217 1.00 97.81 93 LEU A N 1
ATOM 695 C CA . LEU A 1 93 ? -0.479 -3.830 -6.218 1.00 97.81 93 LEU A CA 1
ATOM 696 C C . LEU A 1 93 ? 0.832 -3.051 -6.365 1.00 97.81 93 LEU A C 1
ATOM 698 O O . LEU A 1 93 ? 1.592 -2.898 -5.410 1.00 97.81 93 LEU A O 1
ATOM 702 N N . LYS A 1 94 ? 1.097 -2.532 -7.566 1.00 97.00 94 LYS A N 1
ATOM 703 C CA . LYS A 1 94 ? 2.220 -1.619 -7.810 1.00 97.00 94 LYS A CA 1
ATOM 704 C C . LYS A 1 94 ? 1.986 -0.298 -7.069 1.00 97.00 94 LYS A C 1
ATOM 706 O O . LYS A 1 94 ? 0.966 0.356 -7.281 1.00 97.00 94 LYS A O 1
ATOM 711 N N . GLY A 1 95 ? 2.945 0.073 -6.223 1.00 95.94 95 GLY A N 1
ATOM 712 C CA . GLY A 1 95 ? 2.950 1.321 -5.460 1.00 95.94 95 GLY A CA 1
ATOM 713 C C . GLY A 1 95 ? 3.628 2.487 -6.184 1.00 95.94 95 GLY A C 1
ATOM 714 O O . GLY A 1 95 ? 3.720 2.527 -7.412 1.00 95.94 95 GLY A O 1
ATOM 715 N N . HIS A 1 96 ? 4.076 3.463 -5.399 1.00 94.88 96 HIS A N 1
ATOM 716 C CA . HIS A 1 96 ? 4.880 4.597 -5.840 1.00 94.88 96 HIS A CA 1
ATOM 717 C C . HIS A 1 96 ? 6.294 4.154 -6.218 1.00 94.88 96 HIS A C 1
ATOM 719 O O . HIS A 1 96 ? 6.887 3.307 -5.556 1.00 94.88 96 HIS A O 1
ATOM 725 N N . ASN A 1 97 ? 6.816 4.712 -7.313 1.00 87.19 97 ASN A N 1
ATOM 726 C CA . ASN A 1 97 ? 8.184 4.464 -7.752 1.00 87.19 97 ASN A CA 1
ATOM 727 C C . ASN A 1 97 ? 9.094 5.528 -7.144 1.00 87.19 97 ASN A C 1
ATOM 729 O O . ASN A 1 97 ? 8.878 6.713 -7.391 1.00 87.19 97 ASN A O 1
ATOM 733 N N . ILE A 1 98 ? 10.140 5.103 -6.442 1.00 78.38 98 ILE A N 1
ATOM 734 C CA . ILE A 1 98 ? 11.183 5.994 -5.936 1.00 78.38 98 ILE A CA 1
ATOM 735 C C . ILE A 1 98 ? 12.357 5.940 -6.912 1.00 78.38 98 ILE A C 1
ATOM 737 O O . ILE A 1 98 ? 12.922 4.872 -7.154 1.00 78.38 98 ILE A O 1
ATOM 741 N N . VAL A 1 99 ? 12.728 7.086 -7.483 1.00 75.06 99 VAL A N 1
ATOM 742 C CA . VAL A 1 99 ? 13.964 7.218 -8.264 1.00 75.06 99 VAL A CA 1
ATOM 743 C C . VAL A 1 99 ? 15.050 7.717 -7.324 1.00 75.06 99 VAL A C 1
ATOM 745 O O . VAL A 1 99 ? 15.003 8.857 -6.868 1.00 75.06 99 VAL A O 1
ATOM 748 N N . LEU A 1 100 ? 16.021 6.856 -7.030 1.00 76.25 100 LEU A N 1
ATOM 749 C CA . LEU A 1 100 ? 17.219 7.235 -6.289 1.00 76.25 100 LEU A CA 1
ATOM 750 C C . LEU A 1 100 ? 18.301 7.652 -7.284 1.00 76.25 100 LEU A C 1
ATOM 752 O O . LEU A 1 100 ? 18.682 6.870 -8.155 1.00 76.25 100 LEU A O 1
ATOM 756 N N . THR A 1 101 ? 18.802 8.874 -7.141 1.00 73.19 101 THR A N 1
ATOM 757 C CA . THR A 1 101 ? 20.048 9.293 -7.788 1.00 73.19 101 THR A CA 1
ATOM 758 C C . THR A 1 101 ? 21.197 8.926 -6.851 1.00 73.19 101 THR A C 1
ATOM 760 O O . THR A 1 101 ? 21.190 9.358 -5.697 1.00 73.19 101 THR A O 1
ATOM 763 N N . VAL A 1 102 ? 22.138 8.106 -7.329 1.00 75.25 102 VAL A N 1
ATOM 764 C CA . VAL A 1 102 ? 23.369 7.717 -6.612 1.00 75.25 102 VAL A CA 1
ATOM 765 C C . VAL A 1 102 ? 24.548 8.607 -6.972 1.00 75.25 102 VAL A C 1
ATOM 767 O O . VAL A 1 102 ? 24.568 9.115 -8.116 1.00 75.25 102 VAL A O 1
#

Secondary structure (DSSP, 8-state):
-----------------------------------------PPPPEEEEHHHHHHHHHH-HHHHHHHHTTS-EEEE--EEEEEEETTEEEEEE--PPP----

Solvent-accessible surface area (backbone atoms only — not comparable to full-atom values): 7278 Å² total; per-residue (Å²): 142,89,84,90,81,87,90,85,84,81,81,85,85,82,84,82,90,86,80,89,84,90,84,90,79,91,81,88,82,90,77,86,73,82,73,77,75,79,76,73,81,78,78,77,60,48,76,44,42,33,33,58,53,44,41,38,44,72,77,37,48,69,64,34,44,76,73,49,62,96,56,62,66,44,74,44,69,53,77,70,46,77,49,76,57,95,92,42,79,47,79,40,60,44,53,57,84,83,86,81,88,130

Radius of gyration: 24.92 Å; Cα contacts (8 Å, |Δi|>4): 75; chains: 1; bounding box: 72×40×47 Å